Protein AF-A0AA85J6S2-F1 (afdb_monomer_lite)

pLDDT: mean 86.38, std 11.55, range [45.5, 95.5]

Secondary structure (DSSP, 8-state):
----SS-TTSPPPHHHHHHHHHHHHHHHHT-TT--------SHHHHHHHHHHHHHHHHHHTTT-

Organism: Trichobilharzia regenti (NCBI:txid157069)

Radius of gyration: 11.98 Å; chains: 1; bounding box: 30×17×31 Å

Sequence (64 aa):
VQHCVFSLNGFPNLATMILFCHKVYDWLALDESHIILLHAEGEEAKVRLLLLILALNAFYGSLD

InterPro domains:
  IPR029021 Protein-tyrosine phosphatase-like [G3DSA:3.90.190.10] (1-48)

Foldseek 3Di:
DPDQPDDQPDAQDPVSLVVLLVVVVVQCVVDVPDDDDDDADDDVRVVSSVVSVVSNVVVVVVVD

Structure (mmCIF, N/CA/C/O backbone):
data_AF-A0AA85J6S2-F1
#
_entry.id   AF-A0AA85J6S2-F1
#
loop_
_atom_site.group_PDB
_atom_site.id
_atom_site.type_symbol
_atom_site.label_atom_id
_atom_site.label_alt_id
_atom_site.label_comp_id
_atom_site.label_asym_id
_atom_site.label_entity_id
_atom_site.label_seq_id
_atom_site.pdbx_PDB_ins_code
_atom_site.Cartn_x
_atom_site.Cartn_y
_atom_site.Cartn_z
_atom_site.occupancy
_atom_site.B_iso_or_equiv
_atom_site.auth_seq_id
_atom_site.auth_comp_id
_atom_site.auth_asym_id
_atom_site.auth_atom_id
_atom_site.pdbx_PDB_model_num
ATOM 1 N N . VAL A 1 1 ? -11.256 -5.422 -5.755 1.00 45.50 1 VAL A N 1
ATOM 2 C CA . VAL A 1 1 ? -11.016 -4.902 -4.388 1.00 45.50 1 VAL A CA 1
ATOM 3 C C . VAL A 1 1 ? -10.224 -5.951 -3.633 1.00 45.50 1 VAL A C 1
ATOM 5 O O . VAL A 1 1 ? -10.774 -7.004 -3.340 1.00 45.50 1 VAL A O 1
ATOM 8 N N . GLN A 1 2 ? -8.928 -5.737 -3.411 1.00 52.34 2 GLN A N 1
ATOM 9 C CA . GLN A 1 2 ? -8.173 -6.607 -2.509 1.00 52.34 2 GLN A CA 1
ATOM 10 C C . GLN A 1 2 ? -8.494 -6.152 -1.085 1.00 52.34 2 GLN A C 1
ATOM 12 O O . GLN A 1 2 ? -8.300 -4.983 -0.756 1.00 52.34 2 GLN A O 1
ATOM 17 N N . HIS A 1 3 ? -9.046 -7.047 -0.263 1.00 57.47 3 HIS A N 1
ATOM 18 C CA . HIS A 1 3 ? -9.202 -6.771 1.161 1.00 57.47 3 HIS A CA 1
ATOM 19 C C . HIS A 1 3 ? -7.823 -6.457 1.738 1.00 57.47 3 HIS A C 1
ATOM 21 O O . HIS A 1 3 ? -6.854 -7.152 1.426 1.00 57.47 3 HIS A O 1
ATOM 27 N N . CYS A 1 4 ? -7.743 -5.371 2.511 1.00 60.12 4 CYS A N 1
ATOM 28 C CA . CYS A 1 4 ? -6.505 -4.906 3.120 1.00 60.12 4 CYS A CA 1
ATOM 29 C C . CYS A 1 4 ? -5.773 -6.097 3.744 1.00 60.12 4 CYS A C 1
ATOM 31 O O . CYS A 1 4 ? -6.355 -6.849 4.523 1.00 60.12 4 CYS A O 1
ATOM 33 N N . VAL A 1 5 ? -4.512 -6.299 3.366 1.00 65.31 5 VAL A N 1
ATOM 34 C CA . VAL A 1 5 ? -3.742 -7.507 3.714 1.00 65.31 5 VAL A CA 1
ATOM 35 C C . VAL A 1 5 ? -3.369 -7.574 5.200 1.00 65.31 5 VAL A C 1
ATOM 37 O O . VAL A 1 5 ? -2.627 -8.454 5.629 1.00 65.31 5 VAL A O 1
ATOM 40 N N . PHE A 1 6 ? -3.851 -6.611 5.979 1.00 67.94 6 PHE A N 1
ATOM 41 C CA . PHE A 1 6 ? -3.396 -6.292 7.316 1.00 67.94 6 PHE A CA 1
ATOM 42 C C . PHE A 1 6 ? -4.585 -6.053 8.236 1.00 67.94 6 PHE A C 1
ATOM 44 O O . PHE A 1 6 ? -5.696 -5.752 7.799 1.00 67.94 6 PHE A O 1
ATOM 51 N N . SER A 1 7 ? -4.329 -6.170 9.538 1.00 71.19 7 SER A N 1
ATOM 52 C CA . SER A 1 7 ? -5.341 -5.927 10.559 1.00 71.19 7 SER A CA 1
ATOM 53 C C . SER A 1 7 ? -5.855 -4.487 10.494 1.00 71.19 7 SER A C 1
ATOM 55 O O . SER A 1 7 ? -5.108 -3.537 10.718 1.00 71.19 7 SER A O 1
ATOM 57 N N . LEU A 1 8 ? -7.160 -4.338 10.258 1.00 69.94 8 LEU A N 1
ATOM 58 C CA . LEU A 1 8 ? -7.865 -3.053 10.265 1.00 69.94 8 LEU A CA 1
ATOM 59 C C . LEU A 1 8 ? -8.142 -2.521 11.675 1.00 69.94 8 LEU A C 1
ATOM 61 O O . LEU A 1 8 ? -8.665 -1.420 11.814 1.00 69.94 8 LEU A O 1
ATOM 65 N N . ASN A 1 9 ? -7.780 -3.271 12.720 1.00 75.06 9 ASN A N 1
ATOM 66 C CA . ASN A 1 9 ? -8.086 -2.950 14.118 1.00 75.06 9 ASN A CA 1
ATOM 67 C C . ASN A 1 9 ? -6.829 -2.718 14.974 1.00 75.06 9 ASN A C 1
ATOM 69 O O . ASN A 1 9 ? -6.939 -2.514 16.177 1.00 75.06 9 ASN A O 1
ATOM 73 N N . GLY A 1 10 ? -5.637 -2.751 14.373 1.00 80.50 10 GLY A N 1
ATOM 74 C CA . GLY A 1 10 ? -4.371 -2.505 15.063 1.00 80.50 10 GLY A CA 1
ATOM 75 C C . GLY A 1 10 ? -3.431 -1.628 14.248 1.00 80.50 10 GLY A C 1
ATOM 76 O O . GLY A 1 10 ? -3.671 -1.367 13.068 1.00 80.50 10 GLY A O 1
ATOM 77 N N . PHE A 1 11 ? -2.360 -1.159 14.885 1.00 85.38 11 PHE A N 1
ATOM 78 C CA . PHE A 1 11 ? -1.283 -0.460 14.191 1.00 85.38 11 PHE A CA 1
ATOM 79 C C . PHE A 1 11 ? -0.388 -1.460 13.445 1.00 85.38 11 PHE A C 1
ATOM 81 O O . PHE A 1 11 ? -0.121 -2.546 13.971 1.00 85.38 11 PHE A O 1
ATOM 88 N N . PRO A 1 12 ? 0.078 -1.122 12.230 1.00 86.81 12 PRO A N 1
ATOM 89 C CA . PRO A 1 12 ? 0.984 -1.986 11.490 1.00 86.81 12 PRO A CA 1
ATOM 90 C C . PRO A 1 12 ? 2.304 -2.136 12.257 1.00 86.81 12 PRO A C 1
ATOM 92 O O . PRO A 1 12 ? 2.897 -1.150 12.686 1.00 86.81 12 PRO A O 1
ATOM 95 N N . ASN A 1 13 ? 2.767 -3.373 12.436 1.00 90.06 13 ASN A N 1
ATOM 96 C CA . ASN A 1 13 ? 4.121 -3.634 12.927 1.00 90.06 13 ASN A CA 1
ATOM 97 C C . ASN A 1 13 ? 5.134 -3.593 11.766 1.00 90.06 13 ASN A C 1
ATOM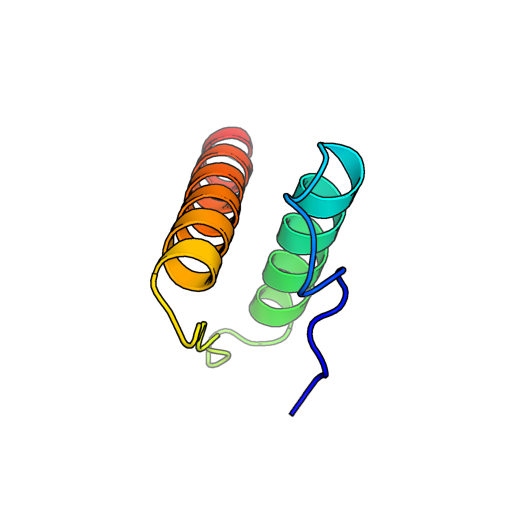 99 O O . ASN A 1 13 ? 4.747 -3.532 10.599 1.00 90.06 13 ASN A O 1
ATOM 103 N N . LEU A 1 14 ? 6.432 -3.671 12.072 1.00 90.31 14 LEU A N 1
ATOM 104 C CA . LEU A 1 14 ? 7.486 -3.585 11.054 1.00 90.31 14 LEU A CA 1
ATOM 105 C C . LEU A 1 14 ? 7.324 -4.627 9.932 1.00 90.31 14 LEU A C 1
ATOM 107 O O . LEU A 1 14 ? 7.399 -4.284 8.758 1.00 90.31 14 LEU A O 1
ATOM 111 N N . ALA A 1 15 ? 7.041 -5.886 10.279 1.00 90.31 15 ALA A N 1
ATOM 112 C CA . ALA A 1 15 ? 6.846 -6.948 9.290 1.00 90.31 15 ALA A CA 1
ATOM 113 C C . ALA A 1 15 ? 5.648 -6.668 8.360 1.00 90.31 15 ALA A C 1
ATOM 115 O O . ALA A 1 15 ? 5.718 -6.902 7.156 1.00 90.31 15 ALA A O 1
ATOM 116 N N . THR A 1 16 ? 4.568 -6.114 8.915 1.00 88.62 16 THR A N 1
ATOM 117 C CA . THR A 1 16 ? 3.367 -5.682 8.181 1.00 88.62 16 THR A CA 1
ATOM 118 C C . THR A 1 16 ? 3.704 -4.554 7.206 1.00 88.62 16 THR A C 1
ATOM 120 O O . THR A 1 16 ? 3.306 -4.611 6.045 1.00 88.62 16 THR A O 1
ATOM 123 N N . MET A 1 17 ? 4.467 -3.553 7.656 1.00 91.12 17 MET A N 1
ATOM 124 C CA . MET A 1 17 ? 4.907 -2.438 6.812 1.00 91.12 17 MET A CA 1
ATOM 125 C C . MET A 1 17 ? 5.781 -2.922 5.648 1.00 91.12 17 MET A C 1
ATOM 127 O O . MET A 1 17 ? 5.523 -2.553 4.509 1.00 91.12 17 MET A O 1
ATOM 131 N N . ILE A 1 18 ? 6.759 -3.797 5.909 1.00 91.75 18 ILE A N 1
ATOM 132 C CA . ILE A 1 18 ? 7.636 -4.362 4.868 1.00 91.75 18 ILE A CA 1
ATOM 133 C C . ILE A 1 18 ? 6.812 -5.120 3.821 1.00 91.75 18 ILE A C 1
ATOM 135 O O . ILE A 1 18 ? 6.968 -4.895 2.621 1.00 91.75 18 ILE A O 1
ATOM 139 N N . LEU A 1 19 ? 5.890 -5.981 4.262 1.00 91.19 19 LEU A N 1
ATOM 140 C CA . LEU A 1 19 ? 5.038 -6.742 3.349 1.00 91.19 19 LEU A CA 1
ATOM 141 C C . LEU A 1 19 ? 4.118 -5.833 2.517 1.00 91.19 19 LEU A C 1
ATOM 143 O O . LEU A 1 19 ? 3.868 -6.127 1.349 1.00 91.19 19 LEU A O 1
ATOM 147 N N . PHE A 1 20 ? 3.617 -4.736 3.097 1.00 91.56 20 PHE A N 1
ATOM 148 C CA . PHE A 1 20 ? 2.856 -3.724 2.360 1.00 91.56 20 PHE A CA 1
ATOM 149 C C . PHE A 1 20 ? 3.698 -3.108 1.247 1.00 91.56 20 PHE A C 1
ATOM 151 O O . PHE A 1 20 ? 3.253 -3.099 0.101 1.00 91.56 20 PHE A O 1
ATOM 158 N N . CYS A 1 21 ? 4.915 -2.661 1.566 1.00 93.06 21 CYS A N 1
ATOM 159 C CA . CYS A 1 21 ? 5.813 -2.049 0.593 1.00 93.06 21 CYS A CA 1
ATOM 160 C C . CYS A 1 21 ? 6.115 -2.989 -0.577 1.00 93.06 21 CYS A C 1
ATOM 162 O O . CYS A 1 21 ? 5.957 -2.583 -1.725 1.00 93.06 21 CYS A O 1
ATOM 164 N N . HIS A 1 22 ? 6.446 -4.254 -0.300 1.00 92.94 22 HIS A N 1
ATOM 165 C CA . HIS A 1 22 ? 6.691 -5.243 -1.352 1.00 92.94 22 HIS A CA 1
ATOM 166 C C . HIS A 1 22 ? 5.470 -5.469 -2.238 1.00 92.94 22 HIS A C 1
ATOM 168 O O . HIS A 1 22 ? 5.592 -5.435 -3.453 1.00 92.94 22 HIS A O 1
ATOM 174 N N . LYS A 1 23 ? 4.272 -5.618 -1.663 1.00 91.19 23 LYS A N 1
ATOM 175 C CA .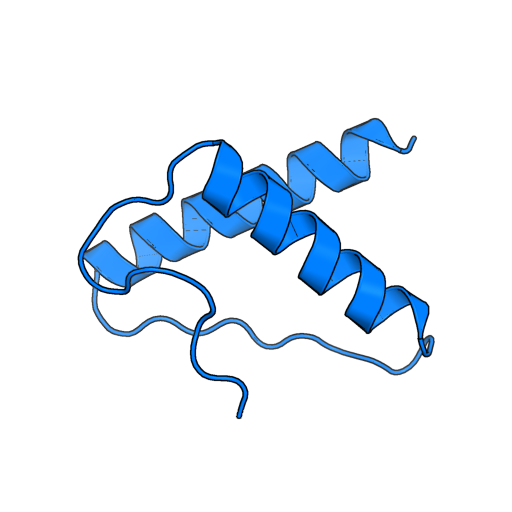 LYS A 1 23 ? 3.061 -5.813 -2.474 1.00 91.19 23 LYS A CA 1
ATOM 176 C C . LYS A 1 23 ? 2.736 -4.620 -3.363 1.00 91.19 23 LYS A C 1
ATOM 178 O O . LYS A 1 23 ? 2.271 -4.807 -4.483 1.00 91.19 23 LYS A O 1
ATOM 183 N N . VAL A 1 24 ? 2.942 -3.409 -2.850 1.00 92.44 24 VAL A N 1
ATOM 184 C CA . VAL A 1 24 ? 2.782 -2.180 -3.630 1.00 92.44 24 VAL A CA 1
ATOM 185 C C . VAL A 1 24 ? 3.801 -2.143 -4.767 1.00 92.44 24 VAL A C 1
ATOM 187 O O . VAL A 1 24 ? 3.417 -1.897 -5.906 1.00 92.44 24 VAL A O 1
ATOM 190 N N . TYR A 1 25 ? 5.071 -2.414 -4.467 1.00 92.75 25 TYR A N 1
ATOM 191 C CA . TYR A 1 25 ? 6.143 -2.464 -5.457 1.00 92.75 25 TYR A CA 1
ATOM 192 C C . TYR A 1 25 ? 5.859 -3.497 -6.547 1.00 92.75 25 TYR A C 1
ATOM 194 O O . TYR A 1 25 ? 5.825 -3.147 -7.721 1.00 92.75 25 TYR A O 1
ATOM 202 N N . ASP A 1 26 ? 5.561 -4.736 -6.156 1.00 92.62 26 ASP A N 1
ATOM 203 C CA . ASP A 1 26 ? 5.265 -5.828 -7.080 1.00 92.62 26 ASP A CA 1
ATOM 204 C C . ASP A 1 26 ? 4.079 -5.475 -7.983 1.00 92.62 26 ASP A C 1
ATOM 206 O O . ASP A 1 26 ? 4.126 -5.739 -9.178 1.00 92.62 26 ASP A O 1
ATOM 210 N N . TRP A 1 27 ? 3.028 -4.842 -7.445 1.00 92.62 27 TRP A N 1
ATOM 211 C CA . TRP A 1 27 ? 1.878 -4.409 -8.244 1.00 92.62 27 TRP A CA 1
ATOM 212 C C . TRP A 1 27 ? 2.249 -3.355 -9.290 1.00 92.62 27 TRP A C 1
ATOM 214 O O . TRP A 1 27 ? 1.838 -3.474 -10.444 1.00 92.62 27 TRP A O 1
ATOM 224 N N . LEU A 1 28 ? 3.013 -2.334 -8.894 1.00 92.88 28 LEU A N 1
ATOM 225 C CA . LEU A 1 28 ? 3.436 -1.256 -9.792 1.00 92.88 28 LEU A CA 1
ATOM 226 C C . LEU A 1 28 ? 4.480 -1.724 -10.815 1.00 92.88 28 LEU A C 1
ATOM 228 O O . LEU A 1 28 ? 4.521 -1.200 -11.919 1.00 92.88 28 LEU A O 1
ATOM 232 N N . ALA A 1 29 ? 5.289 -2.731 -10.482 1.00 92.94 29 ALA A N 1
ATOM 233 C CA . ALA A 1 29 ? 6.302 -3.284 -11.378 1.00 92.94 29 ALA A CA 1
ATOM 234 C C . ALA A 1 29 ? 5.717 -4.120 -12.531 1.00 92.94 29 ALA A C 1
ATOM 236 O O . ALA A 1 29 ? 6.428 -4.409 -13.492 1.00 92.94 29 ALA A O 1
ATOM 237 N N . LEU A 1 30 ? 4.446 -4.534 -12.448 1.00 94.62 30 LEU A N 1
ATOM 238 C CA . LEU A 1 30 ? 3.804 -5.339 -13.494 1.00 94.62 30 LEU A CA 1
ATOM 239 C C . LEU A 1 30 ? 3.504 -4.543 -14.771 1.00 94.62 30 LEU A C 1
ATOM 241 O O . LEU A 1 30 ? 3.550 -5.125 -15.853 1.00 94.62 30 LEU A O 1
ATOM 245 N N . ASP A 1 31 ? 3.157 -3.260 -14.649 1.00 95.31 31 ASP A N 1
ATOM 246 C CA . ASP A 1 31 ? 2.763 -2.407 -15.774 1.00 95.31 31 ASP A CA 1
ATOM 247 C C . ASP A 1 31 ? 2.910 -0.923 -15.394 1.00 95.31 31 ASP A C 1
ATOM 249 O O . ASP A 1 31 ? 2.470 -0.505 -14.323 1.00 95.31 31 ASP A O 1
ATOM 253 N N . GLU A 1 32 ? 3.477 -0.106 -16.286 1.00 93.50 32 GLU A N 1
ATOM 254 C CA . GLU A 1 32 ? 3.680 1.338 -16.068 1.00 93.50 32 GLU A CA 1
ATOM 255 C C . GLU A 1 32 ? 2.368 2.130 -15.906 1.00 93.50 32 GLU A C 1
ATOM 257 O O . GLU A 1 32 ? 2.363 3.235 -15.363 1.00 93.50 32 GLU A O 1
ATOM 262 N N . SER A 1 33 ? 1.242 1.580 -16.365 1.00 95.50 33 SER A N 1
ATOM 263 C CA . SER A 1 33 ? -0.096 2.161 -16.220 1.00 95.50 33 SER A CA 1
ATOM 264 C C . SER A 1 33 ? -0.794 1.787 -14.910 1.00 95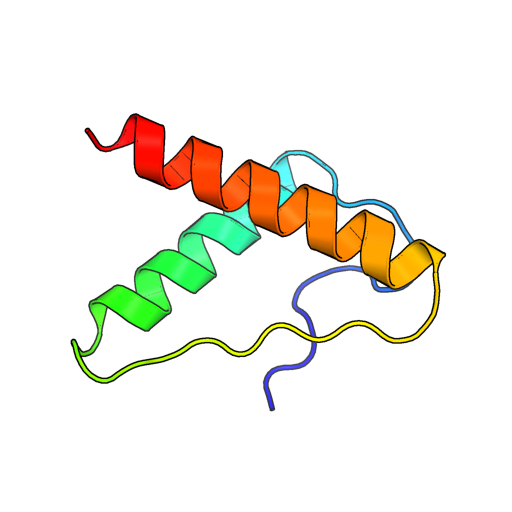.50 33 SER A C 1
ATOM 266 O O . SER A 1 33 ? -1.881 2.302 -14.624 1.00 95.50 33 SER A O 1
ATOM 268 N N . HIS A 1 34 ? -0.212 0.898 -14.100 1.00 93.81 34 HIS A N 1
ATOM 269 C CA . HIS A 1 34 ? -0.8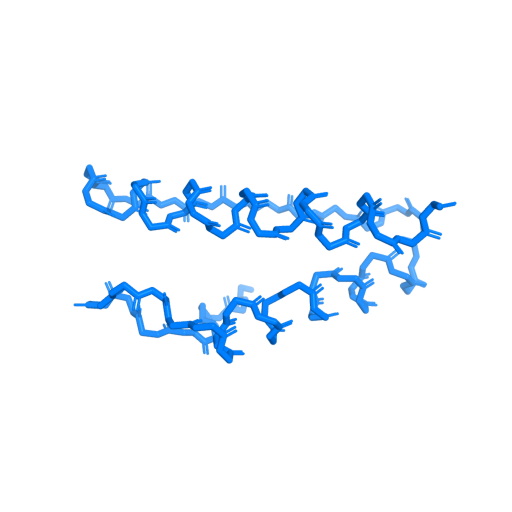01 0.515 -12.826 1.00 93.81 34 HIS A CA 1
ATOM 270 C C . HIS A 1 34 ? -0.767 1.662 -11.816 1.00 93.81 34 HIS A C 1
ATOM 272 O O . HIS A 1 34 ? 0.236 2.338 -11.606 1.00 93.81 34 HIS A O 1
ATOM 278 N N . ILE A 1 35 ? -1.896 1.843 -11.133 1.00 91.44 35 ILE A N 1
ATOM 279 C CA . ILE A 1 35 ? -2.081 2.863 -10.101 1.00 91.44 35 ILE A CA 1
ATOM 280 C C . ILE A 1 35 ? -2.585 2.175 -8.836 1.00 91.44 35 ILE A C 1
ATOM 282 O O . ILE A 1 35 ? -3.283 1.158 -8.891 1.00 91.44 35 ILE A O 1
ATOM 286 N N . ILE A 1 36 ? -2.248 2.747 -7.682 1.00 90.31 36 ILE A N 1
ATOM 287 C CA . ILE A 1 36 ? -2.766 2.319 -6.385 1.00 90.31 36 ILE A CA 1
ATOM 288 C C . ILE A 1 36 ? -3.592 3.448 -5.792 1.00 90.31 36 ILE A C 1
ATOM 290 O O . ILE A 1 36 ? -3.130 4.580 -5.663 1.00 90.31 36 ILE A O 1
ATOM 294 N N . LEU A 1 37 ? -4.812 3.109 -5.388 1.00 90.38 37 LEU A N 1
ATOM 295 C CA . LEU A 1 37 ? -5.661 3.977 -4.591 1.00 90.38 37 LEU A CA 1
ATOM 296 C C . LEU A 1 37 ? -5.665 3.466 -3.152 1.00 90.38 37 LEU A C 1
ATOM 298 O O . LEU A 1 37 ? -6.072 2.333 -2.891 1.00 90.38 37 LEU A O 1
ATOM 302 N N . LEU A 1 38 ? -5.231 4.311 -2.221 1.00 89.00 38 LEU A N 1
ATOM 303 C CA . LEU A 1 38 ? -5.269 4.020 -0.794 1.00 89.00 38 LEU A CA 1
ATOM 304 C C . LEU A 1 38 ? -6.388 4.826 -0.137 1.00 89.00 38 LEU A C 1
ATOM 306 O O . LEU A 1 38 ? -6.496 6.033 -0.336 1.00 89.00 38 LEU A O 1
ATOM 310 N N . HIS A 1 39 ? -7.209 4.149 0.659 1.00 88.38 39 HIS A N 1
ATOM 311 C CA . HIS A 1 39 ? -8.368 4.734 1.328 1.00 88.38 39 HIS A CA 1
ATOM 312 C C . HIS A 1 39 ? -8.454 4.247 2.772 1.00 88.38 39 HIS A C 1
ATOM 314 O O . HIS A 1 39 ? -8.118 3.100 3.068 1.00 88.38 39 HIS A O 1
ATOM 320 N N . ALA A 1 40 ? -8.913 5.124 3.662 1.00 89.00 40 ALA A N 1
ATOM 321 C CA . ALA A 1 40 ? -9.144 4.823 5.067 1.00 89.00 40 ALA A CA 1
ATOM 322 C C . ALA A 1 40 ? -10.342 5.619 5.602 1.00 89.00 40 ALA A C 1
ATOM 324 O O . ALA A 1 40 ? -10.448 6.830 5.392 1.00 89.00 40 ALA A O 1
ATOM 325 N N . GLU A 1 41 ? -11.218 4.938 6.342 1.00 87.81 41 GLU A N 1
ATOM 326 C CA . GLU A 1 41 ? -12.417 5.524 6.950 1.00 87.81 41 GLU A CA 1
ATOM 327 C C . GLU A 1 41 ? -12.224 5.696 8.456 1.00 87.81 41 GLU A C 1
ATOM 329 O O . GLU A 1 41 ? -11.897 4.746 9.164 1.00 87.81 41 GLU A O 1
ATOM 334 N N . GLY A 1 42 ? -12.431 6.918 8.950 1.00 88.00 42 GLY A N 1
ATOM 335 C CA . GLY A 1 42 ? -12.213 7.275 10.355 1.00 88.00 42 GLY A CA 1
ATOM 336 C C . GLY A 1 42 ? -10.805 7.801 10.654 1.00 88.00 42 GLY A C 1
ATOM 337 O O . GLY A 1 42 ? -9.854 7.587 9.902 1.00 88.00 42 GLY A O 1
ATOM 338 N N . GLU A 1 43 ? -10.671 8.545 11.753 1.00 88.75 43 GLU A N 1
ATOM 339 C CA . GLU A 1 43 ? -9.426 9.252 12.090 1.00 88.75 43 GLU A CA 1
ATOM 340 C C . GLU A 1 43 ? -8.267 8.299 12.390 1.00 88.75 43 GLU A C 1
ATOM 342 O O . GLU A 1 43 ? -7.198 8.421 11.793 1.00 88.75 43 GLU A O 1
ATOM 347 N N . GLU A 1 44 ? -8.477 7.288 13.235 1.00 88.81 44 GLU A N 1
ATOM 348 C CA . GLU A 1 44 ? -7.419 6.324 13.557 1.00 88.81 44 GLU A CA 1
ATOM 349 C C . GLU A 1 44 ? -6.963 5.505 12.345 1.00 88.81 44 GLU A C 1
ATOM 351 O O . GLU A 1 44 ? -5.795 5.125 12.247 1.00 88.81 44 GLU A O 1
ATOM 356 N N . ALA A 1 45 ? -7.875 5.205 11.417 1.00 88.12 45 ALA A N 1
ATOM 357 C CA . ALA A 1 45 ? -7.536 4.490 10.195 1.00 88.12 45 ALA A CA 1
ATOM 358 C C . ALA A 1 45 ? -6.674 5.364 9.272 1.00 88.12 45 ALA A C 1
ATOM 360 O O . ALA A 1 45 ? -5.720 4.864 8.678 1.00 88.12 45 ALA A O 1
ATOM 361 N N . LYS A 1 46 ? -6.944 6.676 9.202 1.00 91.06 46 LYS A N 1
ATOM 362 C CA . LYS A 1 46 ? -6.099 7.633 8.468 1.00 91.06 46 LYS A CA 1
ATOM 363 C C . LYS A 1 46 ? -4.692 7.719 9.054 1.00 91.06 46 LYS A C 1
ATOM 365 O O . LYS A 1 46 ? -3.735 7.740 8.288 1.00 91.06 46 LYS A O 1
ATOM 370 N N . VAL A 1 47 ? -4.546 7.703 10.383 1.00 92.12 47 VAL A N 1
ATOM 371 C CA . VAL A 1 47 ? -3.221 7.658 11.037 1.00 92.12 47 VAL A CA 1
ATOM 372 C C . VAL A 1 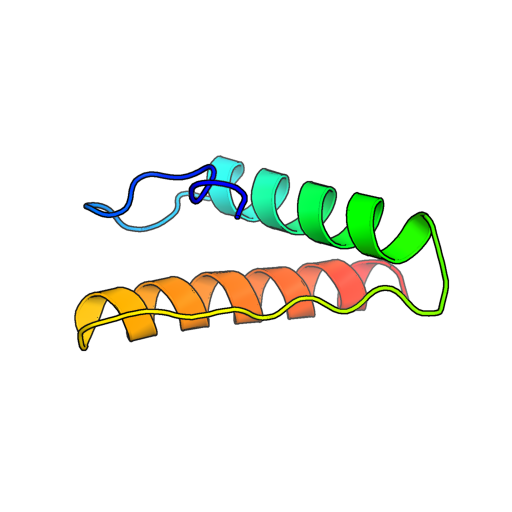47 ? -2.468 6.386 10.645 1.00 92.12 47 VAL A C 1
ATOM 374 O O . VAL A 1 47 ? -1.294 6.437 10.280 1.00 92.12 47 VAL A O 1
ATOM 377 N N . ARG A 1 48 ? -3.147 5.236 10.658 1.00 89.88 48 ARG A N 1
ATOM 378 C CA . ARG A 1 48 ? -2.556 3.957 10.240 1.00 89.88 48 ARG A CA 1
ATOM 379 C C . ARG A 1 48 ? -2.160 3.959 8.764 1.00 89.88 48 ARG A C 1
ATOM 381 O O . ARG A 1 48 ? -1.080 3.477 8.432 1.00 89.88 48 ARG A O 1
ATOM 388 N N . LEU A 1 49 ? -2.984 4.550 7.901 1.00 91.19 49 LEU A N 1
ATOM 389 C CA . LEU A 1 49 ? -2.666 4.724 6.487 1.00 91.19 49 LEU A CA 1
ATOM 390 C C . LEU A 1 49 ? -1.451 5.643 6.281 1.00 91.19 49 LEU A C 1
ATOM 392 O O . LEU A 1 49 ? -0.566 5.308 5.499 1.00 91.19 49 LEU A O 1
ATOM 396 N N . LEU A 1 50 ? -1.360 6.757 7.012 1.00 93.19 50 LEU A N 1
ATOM 397 C CA . LEU A 1 50 ? -0.203 7.659 6.971 1.00 93.19 50 LEU A CA 1
ATOM 398 C C . LEU A 1 50 ? 1.101 6.934 7.325 1.00 93.19 50 LEU A C 1
ATOM 400 O O . LEU A 1 50 ? 2.098 7.115 6.633 1.00 93.19 50 LEU A O 1
ATOM 404 N N . LEU A 1 51 ? 1.094 6.070 8.344 1.00 92.56 51 LEU A N 1
ATOM 405 C CA . LEU A 1 51 ? 2.269 5.267 8.703 1.00 92.56 51 LEU A CA 1
ATOM 406 C C . LEU A 1 51 ? 2.707 4.331 7.568 1.00 92.56 51 LEU A C 1
ATOM 408 O O . LEU A 1 51 ? 3.902 4.206 7.309 1.00 92.56 51 LEU A O 1
ATOM 412 N N . LEU A 1 52 ? 1.756 3.702 6.874 1.00 92.50 52 LEU A N 1
ATOM 413 C CA . LEU A 1 52 ? 2.049 2.846 5.720 1.00 92.50 52 LEU A CA 1
ATOM 414 C C . LEU A 1 52 ? 2.620 3.649 4.543 1.00 92.50 52 LEU A C 1
ATOM 416 O O . LEU A 1 52 ? 3.572 3.201 3.911 1.00 92.50 52 LEU A O 1
ATOM 420 N N . ILE A 1 53 ? 2.091 4.847 4.278 1.00 93.38 53 ILE A N 1
ATOM 421 C CA . ILE A 1 53 ? 2.608 5.745 3.232 1.00 93.38 53 ILE A CA 1
ATOM 422 C C . ILE A 1 53 ? 4.037 6.197 3.562 1.00 93.38 53 ILE A C 1
ATOM 424 O O . ILE A 1 53 ? 4.899 6.188 2.687 1.00 93.38 53 ILE A O 1
ATOM 428 N N . LEU A 1 54 ? 4.314 6.550 4.821 1.00 94.88 54 LEU A N 1
ATOM 429 C CA . LEU A 1 54 ? 5.662 6.923 5.260 1.00 94.88 54 LEU A CA 1
ATOM 430 C C . LEU A 1 54 ? 6.650 5.760 5.120 1.00 94.88 54 LEU A C 1
ATOM 432 O O . LEU A 1 54 ? 7.763 5.964 4.635 1.00 94.88 54 LEU A O 1
ATOM 436 N N . ALA A 1 55 ? 6.242 4.544 5.492 1.00 93.88 55 ALA A N 1
ATOM 437 C CA . ALA A 1 55 ? 7.054 3.346 5.294 1.00 93.88 55 ALA A CA 1
ATOM 438 C C . ALA A 1 55 ? 7.330 3.080 3.805 1.00 93.88 55 ALA A C 1
ATOM 440 O O . ALA A 1 55 ? 8.454 2.737 3.444 1.00 93.88 55 ALA A O 1
ATOM 441 N N . LEU A 1 56 ? 6.334 3.288 2.939 1.00 93.81 56 LEU A N 1
ATOM 442 C CA . LEU A 1 56 ? 6.485 3.139 1.494 1.00 93.81 56 LEU A CA 1
ATOM 443 C C . LEU A 1 56 ? 7.468 4.159 0.912 1.00 93.81 56 LEU A C 1
ATOM 445 O O . LEU A 1 56 ? 8.339 3.792 0.131 1.00 93.81 56 LEU A O 1
ATOM 449 N N . ASN A 1 57 ? 7.367 5.420 1.333 1.00 94.94 57 ASN A N 1
ATOM 450 C CA . ASN A 1 57 ? 8.296 6.469 0.924 1.00 94.94 57 ASN A CA 1
ATOM 451 C C . ASN A 1 57 ? 9.740 6.141 1.340 1.00 94.94 57 ASN A C 1
ATOM 453 O O . ASN A 1 57 ? 10.659 6.274 0.539 1.00 94.94 57 ASN A O 1
ATOM 457 N N . ALA A 1 58 ? 9.935 5.660 2.572 1.00 94.81 58 ALA A N 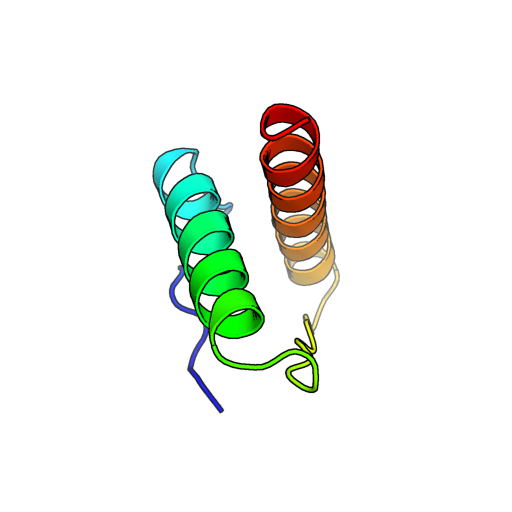1
ATOM 458 C CA . ALA A 1 58 ? 11.248 5.229 3.048 1.00 94.81 58 ALA A CA 1
ATOM 459 C C . ALA A 1 58 ? 11.784 4.009 2.278 1.00 94.81 58 ALA A C 1
ATOM 461 O O . ALA A 1 58 ? 12.975 3.945 1.994 1.00 94.81 58 ALA A O 1
ATOM 462 N N . PHE A 1 59 ? 10.914 3.059 1.922 1.00 94.50 59 PHE A N 1
ATOM 463 C CA . PHE A 1 59 ? 11.285 1.888 1.128 1.00 94.50 59 PHE A CA 1
ATOM 464 C C . PHE A 1 59 ? 11.792 2.287 -0.263 1.00 94.50 59 PHE A C 1
ATOM 466 O O . PHE A 1 59 ? 12.887 1.880 -0.641 1.00 94.50 59 PHE A O 1
ATOM 473 N N . TYR A 1 60 ? 11.059 3.133 -0.995 1.00 92.06 60 TYR A N 1
ATOM 474 C CA . TYR A 1 60 ? 11.515 3.609 -2.306 1.00 92.06 60 TYR A CA 1
ATOM 475 C C . TYR A 1 60 ? 12.786 4.454 -2.221 1.00 92.06 60 TYR A C 1
ATOM 477 O O . TYR A 1 60 ? 13.694 4.236 -3.010 1.00 92.06 60 TYR A O 1
ATOM 485 N N . GLY A 1 61 ? 12.906 5.330 -1.219 1.00 89.88 61 GLY A N 1
ATOM 486 C CA . GLY A 1 61 ? 14.131 6.109 -1.009 1.00 89.88 61 GLY A CA 1
ATOM 487 C C . GLY A 1 61 ? 15.358 5.281 -0.606 1.00 89.88 61 GLY A C 1
ATOM 488 O O . GLY A 1 61 ? 16.449 5.828 -0.539 1.00 89.88 61 GLY A O 1
ATOM 489 N N . SER A 1 62 ? 15.197 3.986 -0.306 1.00 85.38 62 SER A N 1
ATOM 490 C CA . SER A 1 62 ? 16.313 3.058 -0.067 1.00 85.38 62 SER A CA 1
ATOM 491 C C . SER A 1 62 ? 16.758 2.287 -1.314 1.00 85.38 62 SER A C 1
ATOM 493 O O . SER A 1 62 ? 17.738 1.548 -1.249 1.00 85.38 62 SER A O 1
ATOM 495 N N . LEU A 1 63 ? 16.015 2.415 -2.419 1.00 74.25 63 LEU A N 1
ATOM 496 C CA . LEU A 1 63 ? 16.348 1.816 -3.713 1.00 74.25 63 LEU A CA 1
ATOM 497 C C . LEU A 1 63 ? 17.193 2.754 -4.594 1.00 74.25 63 LEU A C 1
ATOM 499 O O . LEU A 1 63 ? 17.761 2.277 -5.576 1.00 74.25 63 LEU A O 1
ATOM 503 N N . ASP A 1 64 ? 17.260 4.041 -4.233 1.00 55.53 64 ASP A N 1
ATOM 504 C CA . ASP A 1 64 ? 18.128 5.073 -4.824 1.00 55.53 64 ASP A CA 1
ATOM 505 C C . ASP A 1 64 ? 19.532 5.064 -4.189 1.00 55.53 64 ASP A C 1
ATOM 507 O O . ASP A 1 64 ? 20.522 5.259 -4.936 1.00 55.53 64 ASP A O 1
#